Protein AF-A0A821XN55-F1 (afdb_monomer)

Structure (mmCIF, N/CA/C/O backbone):
data_AF-A0A821XN55-F1
#
_entry.id   AF-A0A821XN55-F1
#
loop_
_atom_site.group_PDB
_atom_site.id
_atom_site.type_symbol
_atom_site.label_atom_id
_atom_site.label_alt_id
_atom_site.label_comp_id
_atom_site.label_asym_id
_atom_site.label_entity_id
_atom_site.label_seq_id
_atom_site.pdbx_PDB_ins_code
_atom_site.Cartn_x
_atom_site.Cartn_y
_atom_site.Cartn_z
_atom_site.occupancy
_atom_site.B_iso_or_equiv
_atom_site.auth_seq_id
_atom_site.auth_comp_id
_atom_site.auth_asym_id
_atom_site.auth_atom_id
_atom_site.pdbx_PDB_model_num
ATOM 1 N N . ILE A 1 1 ? 1.738 6.669 11.082 1.00 83.94 1 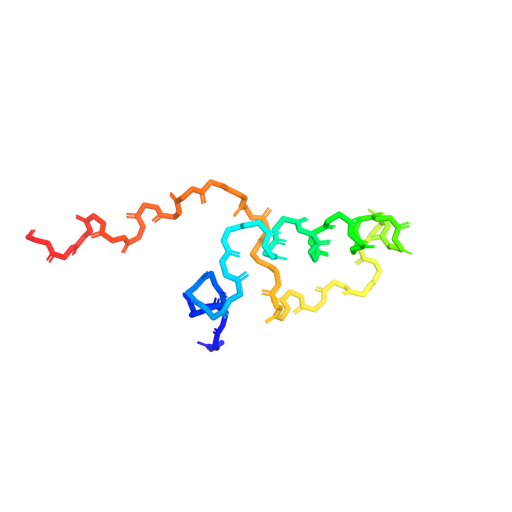ILE A N 1
ATOM 2 C CA . ILE A 1 1 ? 0.719 7.525 11.762 1.00 83.94 1 ILE A CA 1
ATOM 3 C C . ILE A 1 1 ? -0.547 7.688 10.917 1.00 83.94 1 ILE A C 1
ATOM 5 O O . ILE A 1 1 ? -1.617 7.359 11.413 1.00 83.94 1 ILE A O 1
ATOM 9 N N . ARG A 1 2 ? -0.456 8.184 9.668 1.00 89.38 2 ARG A N 1
ATOM 10 C CA . ARG A 1 2 ? -1.636 8.459 8.819 1.00 89.38 2 ARG A CA 1
ATOM 11 C C . ARG A 1 2 ? -2.089 7.313 7.899 1.00 89.38 2 ARG A C 1
ATOM 13 O O . ARG A 1 2 ? -3.149 7.414 7.296 1.00 89.38 2 ARG A O 1
ATOM 20 N N . THR A 1 3 ? -1.332 6.221 7.841 1.00 87.31 3 THR A N 1
ATOM 21 C CA . THR A 1 3 ? -1.615 5.032 7.016 1.00 87.31 3 THR A CA 1
ATOM 22 C C . THR A 1 3 ? -3.007 4.451 7.240 1.00 87.31 3 THR A C 1
ATOM 24 O O . THR A 1 3 ? -3.696 4.148 6.277 1.00 87.31 3 THR A O 1
ATOM 27 N N . LYS A 1 4 ? -3.483 4.396 8.489 1.00 87.75 4 LYS A N 1
ATOM 28 C CA . LYS A 1 4 ? -4.818 3.870 8.829 1.00 87.75 4 LYS A CA 1
ATOM 29 C C . LYS A 1 4 ? -5.996 4.587 8.149 1.00 87.75 4 LYS A C 1
ATOM 31 O O . LYS A 1 4 ? -7.067 4.009 8.029 1.00 87.75 4 LYS A O 1
ATOM 36 N N . TRP A 1 5 ? -5.814 5.834 7.706 1.00 90.19 5 TRP A N 1
ATOM 37 C CA . TRP A 1 5 ? -6.857 6.608 7.019 1.00 90.19 5 TRP A CA 1
ATOM 38 C C . TRP A 1 5 ? -6.733 6.570 5.494 1.00 90.19 5 TRP A C 1
ATOM 40 O O . TRP A 1 5 ? -7.606 7.084 4.801 1.00 90.19 5 TRP A O 1
ATOM 50 N N . ILE A 1 6 ? -5.674 5.966 4.945 1.00 89.94 6 ILE A N 1
ATOM 51 C CA . ILE A 1 6 ? -5.413 6.018 3.503 1.00 89.94 6 ILE A CA 1
ATOM 52 C C . ILE A 1 6 ? -6.524 5.333 2.706 1.00 89.94 6 ILE A C 1
ATOM 54 O O . ILE A 1 6 ? -6.986 5.868 1.704 1.00 89.94 6 ILE A O 1
ATOM 58 N N . LYS A 1 7 ? -7.040 4.214 3.227 1.00 89.44 7 LYS A N 1
ATOM 59 C CA . LYS A 1 7 ? -8.155 3.469 2.639 1.00 89.44 7 LYS A CA 1
ATOM 60 C C . LYS A 1 7 ? -9.418 4.331 2.514 1.00 89.44 7 LYS A C 1
ATOM 62 O O . LYS A 1 7 ? -10.092 4.286 1.493 1.00 89.44 7 LYS A O 1
ATOM 67 N N . GLN A 1 8 ? -9.690 5.180 3.509 1.00 91.44 8 GLN A N 1
ATOM 68 C CA . GLN A 1 8 ? -10.816 6.122 3.481 1.00 91.44 8 GLN A CA 1
ATOM 69 C C . GLN A 1 8 ? -10.582 7.295 2.520 1.00 91.44 8 GLN A C 1
ATOM 71 O O . GLN A 1 8 ? -11.530 7.782 1.917 1.00 91.44 8 GLN A O 1
ATOM 76 N N . ALA A 1 9 ? -9.336 7.749 2.370 1.00 93.00 9 ALA A N 1
ATOM 77 C CA . ALA A 1 9 ? -9.007 8.917 1.557 1.00 93.00 9 ALA A CA 1
ATOM 78 C C . ALA A 1 9 ? -9.031 8.641 0.046 1.00 93.00 9 ALA A C 1
ATOM 80 O O . ALA A 1 9 ? -9.437 9.509 -0.721 1.00 93.00 9 ALA A O 1
ATOM 81 N N . VAL A 1 10 ? -8.578 7.459 -0.388 1.00 91.12 10 VAL A N 1
ATOM 82 C CA . VAL A 1 10 ? -8.423 7.144 -1.822 1.00 91.12 10 VAL A CA 1
ATOM 83 C C . VAL A 1 10 ? -9.227 5.935 -2.290 1.00 91.12 10 VAL A C 1
ATOM 85 O O . VAL A 1 10 ? -9.115 5.564 -3.456 1.00 91.12 10 VAL A O 1
ATOM 88 N N . SER A 1 11 ? -10.063 5.354 -1.423 1.00 91.00 11 SER A N 1
ATOM 89 C CA . SER A 1 11 ? -10.809 4.105 -1.641 1.00 91.00 11 SER A CA 1
ATOM 90 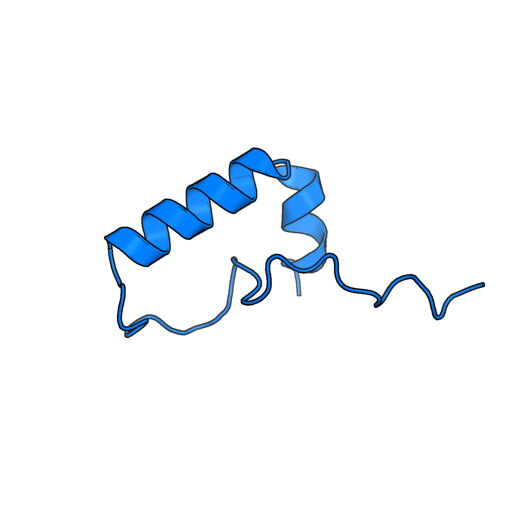C C . SER A 1 11 ? -9.934 2.854 -1.797 1.00 91.00 11 SER A C 1
ATOM 92 O O . SER A 1 11 ? -8.732 2.919 -2.061 1.00 91.00 11 SER A O 1
ATOM 94 N N . ASP A 1 12 ? -10.564 1.689 -1.668 1.00 90.31 12 ASP A N 1
ATOM 95 C CA . ASP A 1 12 ? -9.936 0.369 -1.785 1.00 90.31 12 ASP A CA 1
ATOM 96 C C . ASP A 1 12 ? -9.254 0.178 -3.147 1.00 90.31 12 ASP A C 1
ATOM 98 O O . ASP A 1 12 ? -8.130 -0.321 -3.219 1.00 90.31 12 ASP A O 1
ATOM 102 N N . LEU A 1 13 ? -9.892 0.655 -4.223 1.00 92.00 13 LEU A N 1
ATOM 103 C CA . LEU A 1 13 ? -9.334 0.610 -5.575 1.00 92.00 13 LEU A CA 1
ATOM 104 C C . LEU A 1 13 ? -8.081 1.489 -5.704 1.00 92.00 13 LEU A C 1
ATOM 106 O O . LEU A 1 13 ? -7.096 1.085 -6.326 1.00 92.00 13 LEU A O 1
ATOM 110 N N . GLY A 1 14 ? -8.092 2.679 -5.098 1.00 92.25 14 GLY A N 1
ATOM 111 C CA . GLY A 1 14 ? -6.940 3.582 -5.103 1.00 92.25 14 GLY A CA 1
ATOM 112 C C . GLY A 1 14 ? -5.747 2.992 -4.354 1.00 92.25 14 GLY A C 1
ATOM 113 O O . GLY A 1 14 ? -4.620 3.051 -4.847 1.00 92.25 14 GLY A O 1
ATOM 114 N N . VAL A 1 15 ? -5.990 2.339 -3.212 1.00 92.62 15 VAL A N 1
ATOM 115 C CA . VAL A 1 15 ? -4.952 1.584 -2.491 1.00 92.62 15 VAL A CA 1
ATOM 116 C C . VAL A 1 15 ? -4.393 0.458 -3.359 1.00 92.62 15 VAL A C 1
ATOM 118 O O . VAL A 1 15 ? -3.174 0.366 -3.502 1.00 92.62 15 VAL A O 1
ATOM 121 N N . GLY A 1 16 ? -5.255 -0.337 -4.001 1.00 91.44 16 GLY A N 1
ATOM 122 C CA . GLY A 1 16 ? -4.831 -1.405 -4.912 1.00 91.44 16 GLY A CA 1
ATOM 123 C C . GLY A 1 16 ? -3.969 -0.900 -6.075 1.00 91.44 16 GLY A C 1
ATOM 124 O O . GLY A 1 16 ? -2.956 -1.509 -6.408 1.00 91.44 16 GLY A O 1
ATOM 125 N N . THR A 1 17 ? -4.307 0.265 -6.627 1.00 94.00 17 THR A N 1
ATOM 126 C CA . THR A 1 17 ? -3.546 0.892 -7.720 1.00 94.00 17 THR A CA 1
ATOM 127 C C . THR A 1 17 ? -2.151 1.335 -7.260 1.00 94.00 17 THR A C 1
ATOM 129 O O . THR A 1 17 ? -1.158 1.144 -7.962 1.00 94.00 17 THR A O 1
ATOM 132 N N . MET A 1 18 ? -2.031 1.899 -6.054 1.00 92.12 18 MET A N 1
ATOM 133 C CA . MET A 1 18 ? -0.725 2.262 -5.490 1.00 92.12 18 MET A CA 1
ATOM 134 C C . MET A 1 18 ? 0.143 1.027 -5.219 1.00 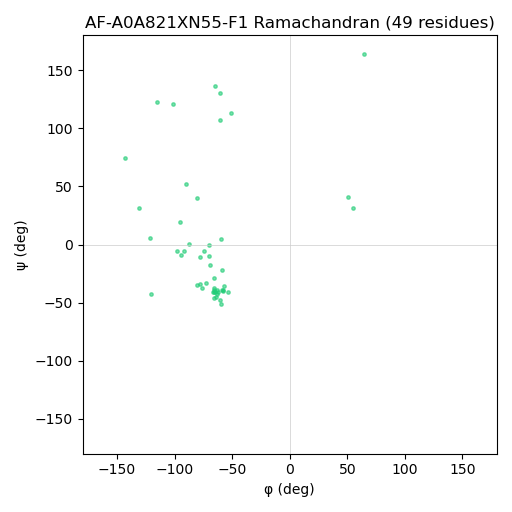92.12 18 MET A C 1
ATOM 136 O O . MET A 1 18 ? 1.347 1.062 -5.482 1.00 92.12 18 MET A O 1
ATOM 140 N N . VAL A 1 19 ? -0.460 -0.066 -4.736 1.00 91.94 19 VAL A N 1
ATOM 141 C CA . VAL A 1 19 ? 0.218 -1.361 -4.547 1.00 91.94 19 VAL A CA 1
ATOM 142 C C . VAL A 1 19 ? 0.766 -1.868 -5.876 1.00 91.94 19 VAL A C 1
ATOM 144 O O . VAL A 1 19 ? 1.958 -2.163 -5.959 1.00 91.94 19 VAL A O 1
ATOM 147 N N . SER A 1 20 ? -0.061 -1.913 -6.926 1.00 92.69 20 SER A N 1
ATOM 148 C CA . SER A 1 20 ? 0.361 -2.433 -8.230 1.00 92.69 20 SER A CA 1
ATOM 149 C C . SER A 1 20 ? 1.496 -1.610 -8.837 1.00 92.69 20 SER A C 1
ATOM 151 O O . SER A 1 20 ? 2.456 -2.171 -9.359 1.00 92.69 20 SER A O 1
ATOM 153 N N . ILE A 1 21 ? 1.440 -0.279 -8.715 1.00 94.06 21 ILE A N 1
ATOM 154 C CA . ILE A 1 21 ? 2.517 0.608 -9.179 1.00 94.06 21 ILE A CA 1
ATOM 155 C C . ILE A 1 21 ? 3.807 0.355 -8.387 1.00 94.06 21 ILE A C 1
ATOM 157 O O . ILE A 1 21 ? 4.879 0.241 -8.980 1.00 94.06 21 ILE A O 1
ATOM 161 N N . LYS A 1 22 ? 3.728 0.240 -7.053 1.00 92.38 22 LYS A N 1
ATOM 162 C CA . LYS A 1 22 ? 4.906 -0.003 -6.207 1.00 92.38 22 LYS A CA 1
ATOM 163 C C . LYS A 1 22 ? 5.559 -1.350 -6.506 1.00 92.38 22 LYS A C 1
ATOM 165 O O . LYS A 1 22 ? 6.784 -1.416 -6.562 1.00 92.38 22 LYS A O 1
ATOM 170 N N . GLN A 1 23 ? 4.761 -2.398 -6.695 1.00 92.31 23 GLN A N 1
ATOM 171 C CA . GLN A 1 23 ? 5.251 -3.733 -7.045 1.00 92.31 23 GLN A CA 1
ATOM 172 C C . GLN A 1 23 ? 5.89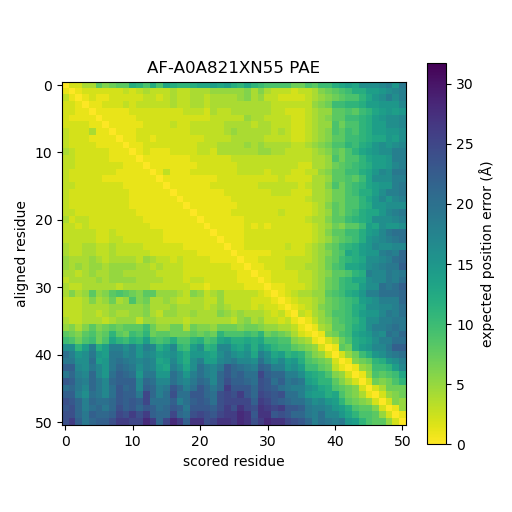5 -3.756 -8.431 1.00 92.31 23 GLN A C 1
ATOM 174 O O . GLN A 1 23 ? 6.917 -4.409 -8.614 1.00 92.31 23 GLN A O 1
ATOM 179 N N . TYR A 1 24 ? 5.333 -3.012 -9.386 1.00 95.00 24 TYR A N 1
ATOM 180 C CA . TYR A 1 24 ? 5.905 -2.886 -10.722 1.00 95.00 24 TYR A CA 1
ATOM 181 C C . TYR A 1 24 ? 7.258 -2.159 -10.714 1.00 95.00 24 TYR A C 1
ATOM 183 O O . TYR A 1 24 ? 8.209 -2.615 -11.341 1.00 95.00 24 TYR A O 1
ATOM 191 N N . LEU A 1 25 ? 7.358 -1.034 -9.998 1.00 94.50 25 LEU A N 1
ATOM 192 C CA . LEU A 1 25 ? 8.568 -0.205 -9.986 1.00 94.50 25 LEU A CA 1
ATOM 193 C C . LEU A 1 25 ? 9.684 -0.760 -9.099 1.00 94.50 25 LEU A C 1
ATOM 195 O O . LEU A 1 25 ? 10.859 -0.566 -9.395 1.00 94.50 25 LEU A O 1
ATOM 199 N N . ASP A 1 26 ? 9.331 -1.400 -7.989 1.00 93.69 26 ASP A N 1
ATOM 200 C CA . ASP A 1 26 ? 10.298 -1.883 -7.009 1.00 93.69 26 ASP A CA 1
ATOM 201 C C . ASP A 1 26 ? 9.833 -3.224 -6.418 1.00 93.69 26 ASP A C 1
ATOM 203 O O . ASP A 1 26 ? 9.359 -3.271 -5.272 1.00 93.69 26 ASP A O 1
ATOM 207 N N . PRO A 1 27 ? 9.961 -4.313 -7.207 1.00 91.38 27 PRO A N 1
ATOM 208 C CA . PRO A 1 27 ? 9.512 -5.651 -6.825 1.00 91.38 27 PRO A CA 1
ATOM 209 C C . PRO A 1 27 ? 10.304 -6.224 -5.645 1.00 91.38 27 PRO A C 1
ATOM 211 O O . PRO A 1 27 ? 9.761 -6.984 -4.850 1.00 91.38 27 PRO A O 1
ATOM 214 N N . ASN A 1 28 ? 11.569 -5.821 -5.493 1.00 93.75 28 ASN A N 1
ATOM 215 C CA . ASN A 1 28 ? 12.434 -6.251 -4.389 1.00 93.75 28 ASN A CA 1
ATOM 216 C C . ASN A 1 28 ? 12.292 -5.367 -3.141 1.00 93.75 28 ASN A C 1
ATOM 218 O O . ASN A 1 28 ? 12.972 -5.596 -2.144 1.00 93.75 28 ASN A O 1
ATOM 222 N N . ASN A 1 29 ? 11.423 -4.353 -3.197 1.00 90.06 29 ASN A N 1
ATOM 223 C CA . ASN A 1 29 ? 11.167 -3.410 -2.118 1.00 90.06 29 ASN A CA 1
ATOM 224 C C . ASN A 1 29 ? 12.439 -2.766 -1.529 1.00 90.06 29 ASN A C 1
ATOM 226 O O . ASN A 1 29 ? 12.541 -2.588 -0.314 1.00 90.06 29 ASN A O 1
ATOM 230 N N . ILE A 1 30 ? 13.396 -2.392 -2.388 1.00 93.19 30 ILE A N 1
ATOM 231 C CA . ILE A 1 30 ? 14.630 -1.688 -2.000 1.00 93.19 30 ILE A CA 1
ATOM 232 C C . ILE A 1 30 ? 14.273 -0.382 -1.267 1.00 93.19 30 ILE A C 1
ATOM 234 O O . ILE A 1 30 ? 14.902 -0.026 -0.272 1.00 93.19 30 ILE A O 1
ATOM 238 N N . PHE A 1 31 ? 13.193 0.290 -1.682 1.00 88.62 31 PHE A N 1
ATOM 239 C CA . PHE A 1 31 ? 12.625 1.462 -1.008 1.00 88.62 31 PHE A CA 1
ATOM 240 C C . PHE A 1 31 ? 11.561 1.078 0.041 1.00 88.62 31 PHE A C 1
ATOM 242 O O . PHE A 1 31 ? 10.444 1.604 0.063 1.00 88.62 31 PHE A O 1
ATOM 249 N N . GLY A 1 32 ? 11.918 0.163 0.944 1.00 84.81 32 GLY A N 1
ATOM 250 C CA . GLY A 1 32 ? 11.031 -0.490 1.914 1.00 84.81 32 GLY A CA 1
ATOM 251 C C . GLY A 1 32 ? 10.700 0.300 3.185 1.00 84.81 32 GLY A C 1
ATOM 252 O O . GLY A 1 32 ? 10.632 -0.277 4.263 1.00 84.81 32 GLY A O 1
ATOM 253 N N . SER A 1 33 ? 10.464 1.611 3.091 1.00 87.25 33 SER A N 1
ATOM 254 C CA . SER A 1 33 ? 10.171 2.465 4.264 1.00 87.25 33 SER A CA 1
ATOM 255 C C . SER A 1 33 ? 8.799 2.224 4.924 1.00 87.25 33 SER A C 1
ATOM 257 O O . SER A 1 33 ? 8.537 2.757 5.998 1.00 87.25 33 SER A O 1
ATOM 259 N N . LYS A 1 34 ? 7.914 1.438 4.288 1.00 84.75 34 LYS A N 1
ATOM 260 C CA . LYS A 1 34 ? 6.569 1.052 4.779 1.00 84.75 34 LYS A CA 1
ATOM 261 C C . LYS A 1 34 ? 5.646 2.226 5.157 1.00 84.75 34 LYS A C 1
ATOM 263 O O . LYS A 1 34 ? 4.795 2.120 6.035 1.00 84.75 34 LYS A 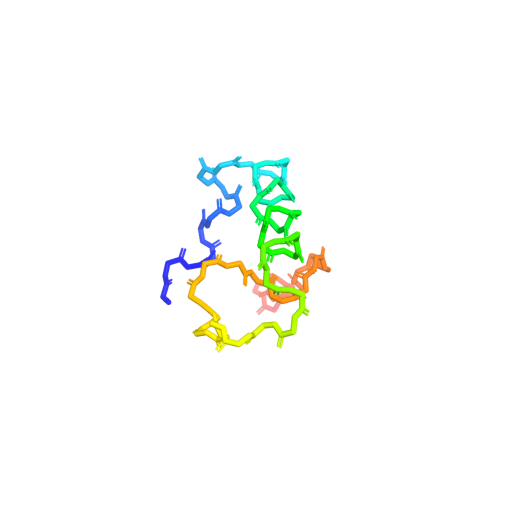O 1
ATOM 268 N N . ASN A 1 35 ? 5.795 3.364 4.480 1.00 86.12 35 ASN A N 1
ATOM 269 C CA . ASN A 1 35 ? 5.140 4.611 4.885 1.00 86.12 35 ASN A CA 1
ATOM 270 C C . ASN A 1 35 ? 3.670 4.771 4.478 1.00 86.12 35 ASN A C 1
ATOM 272 O O . ASN A 1 35 ? 2.933 5.442 5.195 1.00 86.12 35 ASN A O 1
ATOM 276 N N . LEU A 1 36 ? 3.258 4.266 3.312 1.00 81.19 36 LEU A N 1
ATOM 277 C CA . LEU A 1 36 ? 1.950 4.591 2.716 1.00 81.19 36 LEU A CA 1
ATOM 278 C C . LEU A 1 36 ? 1.068 3.364 2.500 1.00 81.19 36 LEU A C 1
ATOM 280 O O . LEU A 1 36 ? -0.127 3.417 2.771 1.00 81.19 36 LEU A O 1
ATOM 284 N N . ILE A 1 37 ? 1.656 2.274 2.019 1.00 81.19 37 ILE A N 1
ATOM 285 C CA . ILE A 1 37 ? 0.925 1.083 1.603 1.00 81.19 37 ILE A CA 1
ATOM 286 C C . ILE A 1 37 ? 1.035 0.040 2.722 1.00 81.19 37 ILE A C 1
ATOM 288 O O . ILE A 1 37 ? 2.161 -0.319 3.076 1.00 81.19 37 ILE A O 1
ATOM 292 N N . PRO A 1 38 ? -0.087 -0.423 3.302 1.00 67.12 38 PRO A N 1
ATOM 293 C CA . PRO A 1 38 ? -0.063 -1.544 4.232 1.00 67.12 38 PRO A CA 1
ATOM 294 C C . PRO A 1 38 ? 0.370 -2.817 3.491 1.00 67.12 38 PRO A C 1
ATOM 296 O O . PRO A 1 38 ? -0.052 -3.069 2.366 1.00 67.12 38 PRO A O 1
ATOM 299 N N . GLU A 1 39 ? 1.253 -3.595 4.115 1.00 61.97 39 GLU A N 1
ATOM 300 C CA . GLU A 1 39 ? 1.885 -4.789 3.529 1.00 61.97 39 GLU A CA 1
ATOM 301 C C . GLU A 1 39 ? 0.878 -5.942 3.332 1.00 61.97 39 GLU A C 1
ATOM 303 O O . GLU A 1 39 ? 1.114 -6.842 2.531 1.00 61.97 39 GLU A O 1
ATOM 308 N N . SER A 1 40 ? -0.272 -5.881 4.014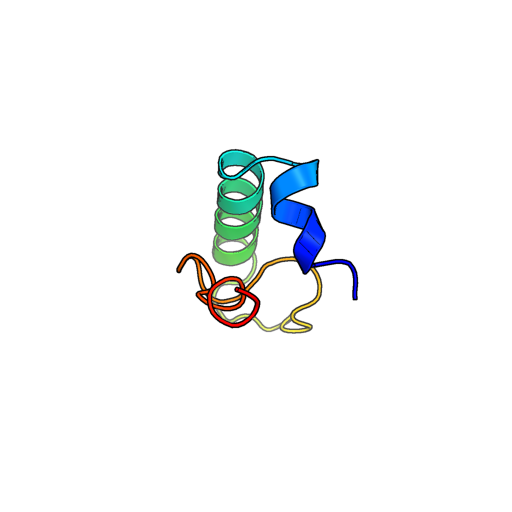 1.00 54.03 40 SER A N 1
ATOM 309 C CA . SER A 1 40 ? -1.365 -6.847 3.927 1.00 54.03 40 SER A CA 1
ATOM 310 C C . SER A 1 40 ? -2.631 -6.213 3.343 1.00 54.03 40 SER A C 1
ATOM 312 O O . SER A 1 40 ? -3.175 -5.254 3.888 1.00 54.03 40 SER A O 1
ATOM 314 N N . THR A 1 41 ? -3.134 -6.791 2.251 1.00 50.84 41 THR A N 1
ATOM 315 C CA . THR A 1 41 ? -4.481 -6.544 1.703 1.00 50.84 41 THR A CA 1
ATOM 316 C C . THR A 1 41 ? -5.588 -7.215 2.519 1.00 50.84 41 THR A C 1
ATOM 318 O O . THR A 1 41 ? -6.766 -7.006 2.234 1.00 50.84 41 THR A O 1
ATOM 321 N N . GLU A 1 42 ? -5.228 -8.007 3.530 1.00 49.50 42 GLU A N 1
ATOM 322 C CA . GLU A 1 42 ? -6.177 -8.535 4.504 1.00 49.50 42 GLU A CA 1
ATOM 323 C C . GLU A 1 42 ? -6.848 -7.362 5.239 1.00 49.50 42 GLU A C 1
ATOM 325 O O .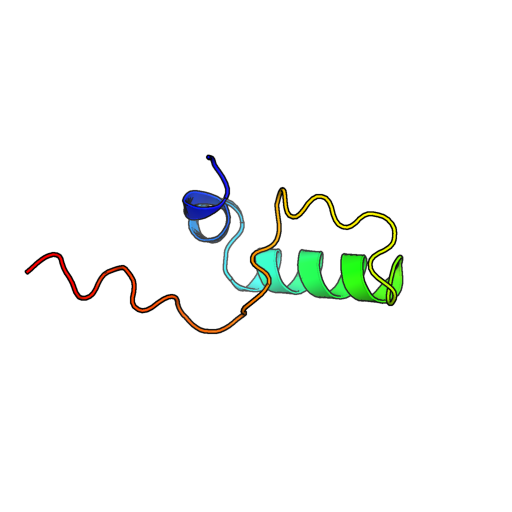 GLU A 1 42 ? -6.152 -6.448 5.701 1.00 49.50 42 GLU A O 1
ATOM 330 N N . PRO A 1 43 ? -8.187 -7.335 5.348 1.00 48.78 43 PRO A N 1
ATOM 331 C CA . PRO A 1 43 ? -8.865 -6.348 6.168 1.00 48.78 43 PRO A CA 1
ATOM 332 C C . PRO A 1 43 ? -8.384 -6.534 7.607 1.00 48.78 43 PRO A C 1
ATOM 334 O O . PRO A 1 43 ? -8.723 -7.522 8.251 1.00 48.78 43 PRO A O 1
ATOM 337 N N . GLU A 1 44 ? -7.559 -5.604 8.094 1.00 50.75 44 GLU A N 1
ATOM 338 C CA . GLU A 1 44 ? -7.026 -5.665 9.449 1.00 50.75 44 GLU A CA 1
ATOM 339 C C . GLU A 1 44 ? -8.176 -5.869 10.451 1.00 50.75 44 GLU A C 1
ATOM 341 O O . GLU A 1 44 ? -9.006 -4.986 10.671 1.00 50.75 44 GLU A O 1
ATOM 346 N N . GLU A 1 45 ? -8.195 -7.035 11.106 1.00 48.09 45 GLU A N 1
ATOM 347 C CA . GLU A 1 45 ? -9.099 -7.409 12.206 1.00 48.09 45 GLU A CA 1
ATOM 348 C C . GLU A 1 45 ? -9.001 -6.483 13.435 1.00 48.09 45 GLU A C 1
ATOM 350 O O . GLU A 1 45 ? -9.662 -6.696 14.450 1.00 48.09 45 GLU A O 1
ATOM 355 N N . HIS A 1 46 ? -8.215 -5.410 13.359 1.00 48.28 46 HIS A N 1
ATOM 356 C CA . HIS A 1 46 ? -7.901 -4.504 14.460 1.00 48.28 46 HIS A CA 1
ATOM 357 C C . HIS A 1 46 ? -9.086 -3.623 14.905 1.00 48.28 46 HIS A C 1
ATOM 359 O O . HIS A 1 46 ? -8.962 -2.863 15.865 1.00 48.28 46 HIS A O 1
ATOM 365 N N . LEU A 1 47 ? -10.256 -3.750 14.266 1.00 46.72 47 LEU A N 1
ATOM 366 C CA . LEU A 1 47 ? -11.520 -3.155 14.724 1.00 46.72 47 LEU A CA 1
ATOM 367 C C . LEU A 1 47 ? -12.388 -4.101 15.574 1.00 46.72 47 LEU A C 1
ATOM 369 O O . LEU A 1 47 ? -13.347 -3.629 16.179 1.00 46.72 47 LEU A O 1
ATOM 373 N N . LYS A 1 48 ? -12.063 -5.400 15.689 1.00 41.19 48 LYS A N 1
ATOM 374 C CA . LYS A 1 48 ? -12.866 -6.349 16.490 1.00 41.19 48 LYS A CA 1
ATOM 375 C C . LYS A 1 48 ? -12.639 -6.253 18.006 1.00 41.19 48 LYS A C 1
ATOM 377 O O . LYS A 1 48 ? -13.418 -6.816 18.760 1.00 41.19 48 LYS A O 1
ATOM 382 N N . ALA A 1 49 ? -11.625 -5.520 18.469 1.00 44.75 49 ALA A N 1
ATOM 383 C CA . ALA A 1 49 ? -11.299 -5.400 19.897 1.00 44.75 49 ALA A CA 1
ATOM 384 C C . ALA A 1 49 ? -11.912 -4.162 20.594 1.00 44.75 49 ALA A C 1
ATOM 386 O O . ALA A 1 49 ? -11.402 -3.724 21.624 1.00 44.75 49 ALA A O 1
ATOM 387 N N . LYS A 1 50 ? -12.962 -3.547 20.029 1.00 47.09 50 LYS A N 1
ATOM 388 C CA . LYS A 1 50 ? -13.597 -2.332 20.584 1.00 47.09 50 LYS A CA 1
ATOM 389 C C . LYS A 1 50 ? -15.129 -2.390 20.693 1.00 47.09 50 LYS A C 1
ATOM 391 O O . LYS A 1 50 ? -15.770 -1.343 20.615 1.00 47.09 50 LYS A O 1
ATOM 396 N N . LEU A 1 51 ? -15.703 -3.574 20.914 1.00 39.41 51 LEU A N 1
ATOM 397 C CA . LEU A 1 51 ? -17.078 -3.705 21.408 1.00 39.41 51 LEU A CA 1
ATOM 398 C C . LEU A 1 51 ? -17.107 -4.482 22.722 1.00 39.41 51 LEU A C 1
ATOM 400 O O . LEU A 1 51 ? -16.412 -5.519 22.781 1.00 39.41 51 LEU A O 1
#

Secondary structure (DSSP, 8-state):
--GGGHHHHHHHHHHHHHHHHHHHH-TT-TT---SSS-S--S--GGGTT--

InterPro domains:
  IPR016164 FAD-linked oxidase-like, C-terminal [SSF55103] (2-45)
  IPR016171 Vanillyl-alcohol oxidase, C-terminal subdomain 2 [G3DSA:1.10.45.10] (1-37)

Mean predicted aligned error: 8.08 Å

Sequence (51 aa):
IRT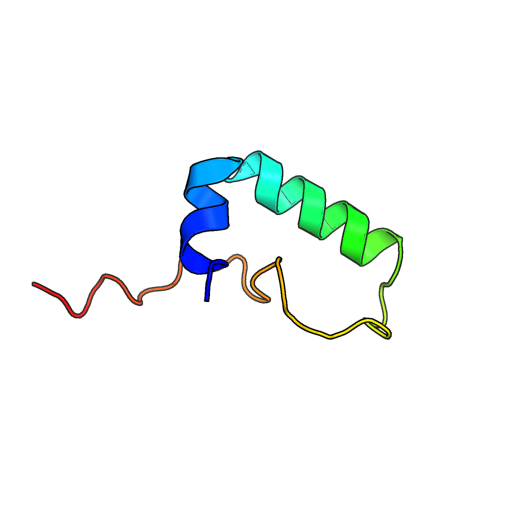KWIKQAVSDLGVGTMVSIKQYLDPNNIFGSKNLIPESTEPEEHLKAKL

Radius of gyration: 12.3 Å; Cα contacts (8 Å, |Δi|>4): 18; chains: 1; bounding box: 32×18×32 Å

Solvent-accessible surface area (backbone atoms only — not comparable to full-atom values): 3446 Å² total; per-residue (Å²): 134,66,44,87,51,44,50,77,76,52,36,69,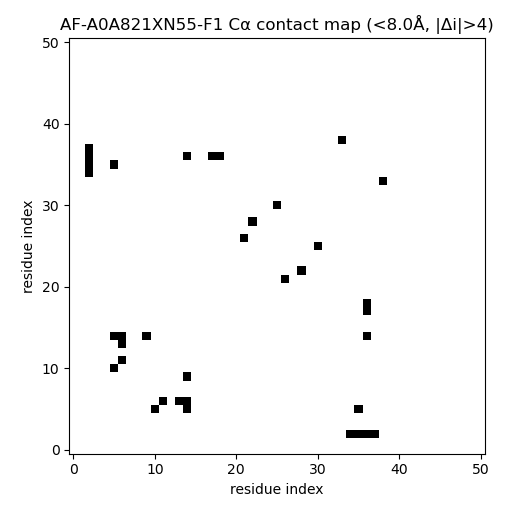67,45,51,52,50,54,50,53,50,46,48,70,78,39,73,84,44,84,86,63,79,72,72,68,64,75,96,60,90,63,80,74,70,82,70,72,84,77,123

Organism: NCBI:txid392032

Foldseek 3Di:
DCQVCLCVVQNPVRLVVVVVVCCVVCVVPPVVPCDHHHPDPPPPPVVVVPD

pLDDT: mean 79.15, std 18.62, range [39.41, 95.0]